Protein AF-A0A0R2PPT3-F1 (afdb_monomer)

Structure (mmCIF, N/CA/C/O backbone):
data_AF-A0A0R2PPT3-F1
#
_entry.id   AF-A0A0R2PPT3-F1
#
loop_
_atom_site.group_PDB
_atom_site.id
_atom_site.type_symbol
_atom_site.label_atom_id
_atom_site.label_alt_id
_atom_site.label_comp_id
_atom_site.label_asym_id
_atom_site.label_entity_id
_atom_site.label_seq_id
_atom_site.pdbx_PDB_ins_code
_atom_site.Cartn_x
_atom_site.Cartn_y
_atom_site.Cartn_z
_atom_site.occupancy
_atom_site.B_iso_or_equiv
_atom_site.auth_seq_id
_atom_site.auth_comp_id
_atom_site.auth_asym_id
_atom_site.auth_atom_id
_atom_site.pdbx_PDB_model_num
ATOM 1 N N . MET A 1 1 ? -1.841 9.490 -6.156 1.00 61.22 1 MET A N 1
ATOM 2 C CA . MET A 1 1 ? -3.246 9.026 -6.149 1.00 61.22 1 MET A CA 1
ATOM 3 C C . MET A 1 1 ? -3.592 8.176 -4.910 1.00 61.22 1 MET A C 1
ATOM 5 O O . MET A 1 1 ? -4.380 7.261 -5.026 1.00 61.22 1 MET A O 1
ATOM 9 N N . GLY A 1 2 ? -3.095 8.461 -3.694 1.00 65.56 2 GLY A N 1
ATOM 10 C CA . GLY A 1 2 ? -3.427 7.619 -2.520 1.00 65.56 2 GLY A CA 1
ATOM 11 C C . GLY A 1 2 ? -3.384 8.296 -1.149 1.00 65.56 2 GLY A C 1
ATOM 12 O O . GLY A 1 2 ? -3.556 7.614 -0.139 1.00 65.56 2 GLY A O 1
ATOM 13 N N . GLY A 1 3 ? -3.135 9.612 -1.115 1.00 77.69 3 GLY A N 1
ATOM 14 C CA . GLY A 1 3 ? -2.949 10.390 0.115 1.00 77.69 3 GLY A CA 1
ATOM 15 C C . GLY A 1 3 ? -1.790 9.902 0.991 1.00 77.69 3 GLY A C 1
ATOM 16 O O . GLY A 1 3 ? -1.189 8.858 0.738 1.00 77.69 3 GLY A O 1
ATOM 17 N N . SER A 1 4 ? -1.462 10.657 2.034 1.00 80.44 4 SER A N 1
ATOM 18 C CA . SER A 1 4 ? -0.699 10.122 3.162 1.00 80.44 4 SER A CA 1
ATOM 19 C C . SER A 1 4 ? -1.590 9.202 4.002 1.00 80.44 4 SER A C 1
ATOM 21 O O . SER A 1 4 ? -2.817 9.315 3.981 1.00 80.44 4 SER A O 1
ATOM 23 N N . LEU A 1 5 ? -0.979 8.290 4.763 1.00 83.25 5 LEU A N 1
ATOM 24 C CA . LEU A 1 5 ? -1.714 7.581 5.809 1.00 83.25 5 LEU A CA 1
ATOM 25 C C . LEU A 1 5 ? -2.255 8.603 6.830 1.00 83.25 5 LEU A C 1
ATOM 27 O O . LEU A 1 5 ? -1.505 9.504 7.221 1.00 83.25 5 LEU A O 1
ATOM 31 N N . PRO A 1 6 ? -3.516 8.477 7.285 1.00 80.12 6 PRO A N 1
ATOM 32 C CA . PRO A 1 6 ? -4.051 9.336 8.334 1.00 80.12 6 PRO A CA 1
ATOM 33 C C . PRO A 1 6 ? -3.238 9.210 9.625 1.00 80.12 6 PRO A C 1
ATOM 35 O O . PRO A 1 6 ? -2.734 8.128 9.951 1.00 80.12 6 PRO A O 1
ATOM 38 N N . ALA A 1 7 ? -3.139 10.305 10.380 1.00 81.94 7 ALA A N 1
ATOM 39 C CA . ALA A 1 7 ? -2.390 10.324 11.630 1.00 81.94 7 ALA A CA 1
ATOM 40 C C . ALA A 1 7 ? -2.964 9.313 12.642 1.00 81.94 7 ALA A C 1
ATOM 42 O O . ALA A 1 7 ? -4.174 9.198 12.809 1.00 81.94 7 ALA A O 1
ATOM 43 N N . ARG A 1 8 ? -2.079 8.591 13.341 1.00 80.81 8 ARG A N 1
ATOM 44 C CA . ARG A 1 8 ? -2.451 7.559 14.334 1.00 80.81 8 ARG A CA 1
ATOM 45 C C . ARG A 1 8 ? -3.082 8.122 15.603 1.00 80.81 8 ARG A C 1
ATOM 47 O O . ARG A 1 8 ? -3.707 7.388 16.353 1.00 80.81 8 ARG A O 1
ATOM 54 N N . THR A 1 9 ? -2.858 9.402 15.872 1.00 76.12 9 THR A N 1
ATOM 55 C CA . THR A 1 9 ? -3.164 10.047 17.152 1.00 76.12 9 THR A CA 1
ATOM 56 C C . THR A 1 9 ? -4.521 10.751 17.165 1.00 76.12 9 THR A C 1
ATOM 58 O O . THR A 1 9 ? -4.877 11.372 18.164 1.00 76.12 9 THR A O 1
ATOM 61 N N . THR A 1 10 ? -5.296 10.681 16.078 1.00 82.25 10 THR A N 1
ATOM 62 C CA . THR A 1 10 ? -6.624 11.299 16.014 1.00 82.25 10 THR A CA 1
ATOM 63 C C . THR A 1 10 ? -7.675 10.430 16.696 1.00 82.25 10 THR A C 1
ATOM 65 O O . THR A 1 10 ? -7.685 9.213 16.542 1.00 82.25 10 THR A O 1
ATOM 68 N N . ARG A 1 11 ? -8.625 11.065 17.399 1.00 86.75 11 ARG A N 1
ATOM 69 C CA . ARG A 1 11 ? -9.788 10.364 17.985 1.00 86.75 11 ARG A CA 1
ATOM 70 C C . ARG A 1 11 ? -10.779 9.835 16.947 1.00 86.75 11 ARG A C 1
ATOM 72 O O . ARG A 1 11 ? -11.604 8.987 17.251 1.00 86.75 11 ARG A O 1
ATOM 79 N N . VAL A 1 12 ? -10.740 10.379 15.734 1.00 90.56 12 VAL A N 1
ATOM 80 C CA . VAL A 1 12 ? -11.562 9.907 14.619 1.00 90.56 12 VAL A CA 1
ATOM 81 C C . VAL A 1 12 ? -10.712 8.958 13.790 1.00 90.56 12 VAL A C 1
ATOM 83 O O . VAL A 1 12 ? -9.648 9.349 13.304 1.00 90.56 12 VAL A O 1
ATOM 86 N N . VAL A 1 13 ? -11.186 7.723 13.631 1.00 93.19 13 VAL A N 1
ATOM 87 C CA . VAL A 1 13 ? -10.550 6.719 12.778 1.00 93.19 13 VAL A CA 1
ATOM 88 C C . VAL A 1 13 ? -11.287 6.683 11.444 1.00 93.19 13 VAL A C 1
ATOM 90 O O . VAL A 1 13 ? -12.463 6.334 11.381 1.00 93.19 13 VAL A O 1
ATOM 93 N N . GLY A 1 14 ? -10.600 7.074 10.371 1.00 93.19 14 GLY A N 1
ATOM 94 C CA . GLY A 1 14 ? -11.124 6.924 9.015 1.00 93.19 14 GLY A CA 1
ATOM 95 C C . GLY A 1 14 ? -11.213 5.451 8.608 1.00 93.19 14 GLY A C 1
ATOM 96 O O . GLY A 1 14 ? -10.466 4.611 9.108 1.00 93.19 14 GLY A O 1
ATOM 97 N N . PHE A 1 15 ? -12.080 5.144 7.643 1.00 95.00 15 PHE A N 1
ATOM 98 C CA . PHE A 1 15 ? -12.193 3.815 7.040 1.00 95.00 15 PHE A CA 1
ATOM 99 C C . PHE A 1 15 ? -12.252 3.910 5.508 1.00 95.00 15 PHE A C 1
ATOM 101 O O . PHE A 1 15 ? -12.689 4.915 4.945 1.00 95.00 15 PHE A O 1
ATOM 108 N N . GLY A 1 16 ? -11.786 2.867 4.819 1.00 94.69 16 GLY A N 1
ATOM 109 C CA . GLY A 1 16 ? -11.814 2.795 3.360 1.00 94.69 16 GLY A CA 1
ATOM 110 C C . GLY A 1 16 ? -10.942 3.855 2.681 1.00 94.69 16 GLY A C 1
ATOM 111 O O . GLY A 1 16 ? -9.787 4.066 3.055 1.00 94.69 16 GLY A O 1
ATOM 112 N N . ALA A 1 17 ? -11.483 4.547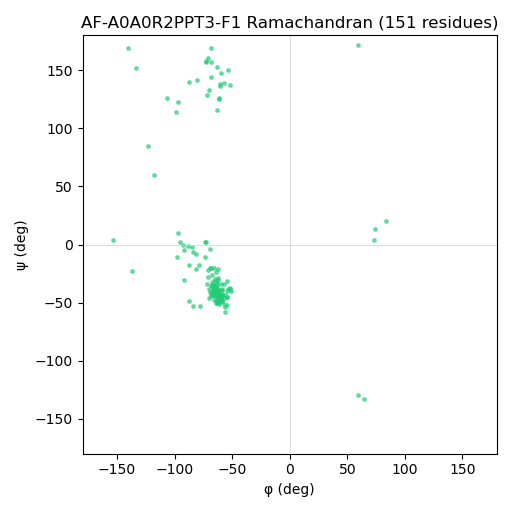 1.676 1.00 92.56 17 ALA A N 1
ATOM 113 C CA . ALA A 1 17 ? -10.757 5.613 0.979 1.00 92.56 17 ALA A CA 1
ATOM 114 C C . ALA A 1 17 ? -10.316 6.743 1.928 1.00 92.56 17 ALA A C 1
ATOM 116 O O . ALA A 1 17 ? -9.182 7.207 1.826 1.00 92.56 17 ALA A O 1
ATOM 117 N N . ALA A 1 18 ? -11.154 7.110 2.907 1.00 92.12 18 ALA A N 1
ATOM 118 C CA . ALA A 1 18 ? -10.817 8.101 3.933 1.00 92.12 18 ALA A CA 1
ATOM 119 C C . ALA A 1 18 ? -9.684 7.634 4.868 1.00 92.12 18 ALA A C 1
ATOM 121 O O . ALA A 1 18 ? -9.023 8.454 5.498 1.00 92.12 18 ALA A O 1
ATOM 122 N N . ALA A 1 19 ? -9.429 6.322 4.935 1.00 92.38 19 ALA A N 1
ATOM 123 C CA . ALA A 1 19 ? -8.289 5.751 5.646 1.00 92.38 19 ALA A CA 1
ATOM 124 C C . ALA A 1 19 ? -7.014 5.637 4.797 1.00 92.38 19 ALA A C 1
ATOM 126 O O . ALA A 1 19 ? -6.003 5.145 5.292 1.00 92.38 19 ALA A O 1
ATOM 127 N N . GLY A 1 20 ? -7.043 6.024 3.519 1.00 92.38 20 GLY A N 1
ATOM 128 C CA . GLY A 1 20 ? -5.911 5.848 2.608 1.00 92.38 20 GLY A CA 1
ATOM 129 C C . GLY A 1 20 ? -5.823 4.461 1.960 1.00 92.38 20 GLY A C 1
ATOM 130 O O . GLY A 1 20 ? -4.752 4.091 1.482 1.00 92.38 20 GLY A O 1
ATOM 131 N N . PHE A 1 21 ? -6.912 3.681 1.906 1.00 95.06 21 PHE A N 1
ATOM 132 C CA . PHE A 1 21 ? -6.931 2.385 1.193 1.00 95.06 21 PHE A CA 1
ATOM 133 C C . PHE A 1 21 ? -6.852 2.511 -0.331 1.00 95.06 21 PHE A C 1
ATOM 135 O O . PHE A 1 21 ? -6.811 1.505 -1.035 1.00 95.06 21 PHE A O 1
ATOM 142 N N . VAL A 1 22 ? -6.852 3.733 -0.857 1.00 95.12 22 VAL A N 1
ATOM 143 C CA . VAL A 1 22 ? -6.629 3.980 -2.277 1.00 95.12 22 VAL A CA 1
ATOM 144 C C . VAL A 1 22 ? -5.223 3.509 -2.644 1.00 95.12 22 VAL A C 1
ATOM 146 O O . VAL A 1 22 ? -4.226 4.033 -2.144 1.00 95.12 22 VAL A O 1
ATOM 149 N N . HIS A 1 23 ? -5.149 2.504 -3.514 1.00 95.19 23 HIS A N 1
ATOM 150 C CA . HIS A 1 23 ? -3.883 1.973 -3.990 1.00 95.19 23 HIS A CA 1
ATOM 151 C C . HIS A 1 23 ? -3.089 3.070 -4.730 1.00 95.19 23 HIS A C 1
ATOM 153 O O . HIS A 1 23 ? -3.607 3.631 -5.697 1.00 95.19 23 HIS A O 1
ATOM 159 N N . PRO A 1 24 ? -1.821 3.351 -4.363 1.00 91.88 24 PRO A N 1
ATOM 160 C CA . PRO A 1 24 ? -1.052 4.471 -4.917 1.00 91.88 24 PRO A CA 1
ATOM 161 C C . PRO A 1 24 ? -0.950 4.492 -6.444 1.00 91.88 24 PRO A C 1
ATOM 163 O O . PRO A 1 24 ? -1.046 5.563 -7.040 1.00 91.88 24 PRO A O 1
ATOM 166 N N . VAL A 1 25 ? -0.767 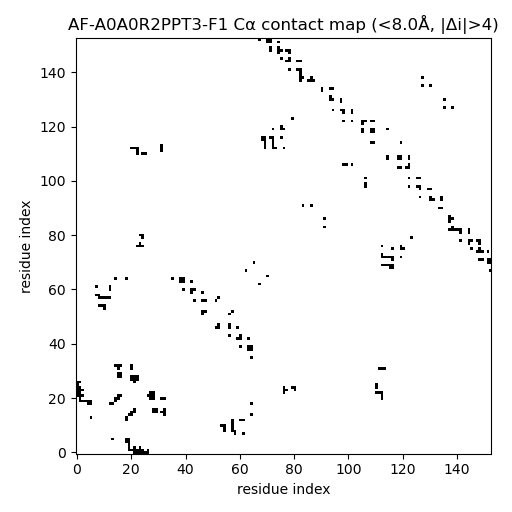3.312 -7.050 1.00 88.56 25 VAL A N 1
ATOM 167 C CA . VAL A 1 25 ? -0.629 3.133 -8.505 1.00 88.56 25 VAL A CA 1
ATOM 168 C C . VAL A 1 25 ? -1.981 3.056 -9.232 1.00 88.56 25 VAL A C 1
ATOM 170 O O . VAL A 1 25 ? -2.194 3.811 -10.170 1.00 88.56 25 VAL A O 1
ATOM 173 N N . THR A 1 26 ? -2.904 2.177 -8.818 1.00 90.19 26 THR A N 1
ATOM 174 C CA . THR A 1 26 ? -4.163 1.931 -9.554 1.00 90.19 26 THR A CA 1
ATOM 175 C C . THR A 1 26 ? -5.314 2.869 -9.189 1.00 90.19 26 THR A C 1
ATOM 177 O O . THR A 1 26 ? -6.296 2.931 -9.920 1.00 90.19 26 THR A O 1
ATOM 180 N N . GLY A 1 27 ? -5.253 3.555 -8.045 1.00 92.06 27 GLY A N 1
ATOM 181 C CA . GLY A 1 27 ? -6.356 4.380 -7.540 1.00 92.06 27 GLY A CA 1
ATOM 182 C C . GLY A 1 27 ? -7.553 3.590 -6.988 1.00 92.06 27 GLY A C 1
ATOM 183 O O . GLY A 1 27 ? -8.553 4.188 -6.600 1.00 92.06 27 GLY A O 1
ATOM 184 N N . TYR A 1 28 ? -7.484 2.257 -6.922 1.00 93.06 28 TYR A N 1
ATOM 185 C CA . TYR A 1 28 ? -8.604 1.428 -6.469 1.00 93.06 28 TYR A CA 1
ATOM 186 C C . TYR A 1 28 ? -8.611 1.242 -4.942 1.00 93.06 28 TYR A C 1
ATOM 188 O O . TYR A 1 28 ? -7.559 1.047 -4.336 1.00 93.06 28 TYR A O 1
ATOM 196 N N . SER A 1 29 ? -9.792 1.280 -4.310 1.00 94.56 29 SER A N 1
ATOM 197 C CA . SER A 1 29 ? -9.944 1.181 -2.841 1.00 94.56 29 SER A CA 1
ATOM 198 C C . SER A 1 29 ? -11.086 0.275 -2.367 1.00 94.56 29 SER A C 1
ATOM 200 O O . SER A 1 29 ? -11.052 -0.220 -1.237 1.00 94.56 29 SER A O 1
ATOM 202 N N . VAL A 1 30 ? -12.100 0.033 -3.207 1.00 95.75 30 VAL A N 1
ATOM 203 C CA . VAL A 1 30 ? -13.360 -0.615 -2.799 1.00 95.75 30 VAL A CA 1
ATOM 204 C C . VAL A 1 30 ? -13.118 -2.027 -2.273 1.00 95.75 30 VAL A C 1
ATOM 206 O O . VAL A 1 30 ? -13.513 -2.343 -1.153 1.00 95.75 30 VAL A O 1
ATOM 209 N N . ALA A 1 31 ? -12.403 -2.867 -3.025 1.00 94.81 31 ALA A N 1
ATOM 210 C CA . ALA A 1 31 ? -12.194 -4.256 -2.613 1.00 94.81 31 ALA A CA 1
ATOM 211 C C . ALA A 1 31 ? -11.353 -4.381 -1.331 1.00 94.81 31 ALA A C 1
ATOM 213 O O . ALA A 1 31 ? -11.626 -5.246 -0.502 1.00 94.81 31 ALA A O 1
ATOM 214 N N . ALA A 1 32 ? -10.366 -3.501 -1.141 1.00 94.75 32 ALA A N 1
ATOM 215 C CA . ALA A 1 32 ? -9.578 -3.457 0.088 1.00 94.75 32 ALA A CA 1
ATOM 216 C C . ALA A 1 32 ? -10.429 -3.035 1.293 1.00 94.75 32 ALA A C 1
ATOM 218 O O . ALA A 1 32 ? -10.322 -3.622 2.368 1.00 94.75 32 ALA A O 1
ATOM 219 N N . SER A 1 33 ? -11.329 -2.069 1.086 1.00 96.88 33 SER A N 1
ATOM 220 C CA . SER A 1 33 ? -12.287 -1.627 2.103 1.00 96.88 33 SER A CA 1
ATOM 221 C C . SER A 1 33 ? -13.197 -2.775 2.529 1.00 96.88 33 SER A C 1
ATOM 223 O O . SER A 1 33 ? -13.295 -3.067 3.716 1.00 96.88 33 SER A O 1
ATOM 225 N N . LEU A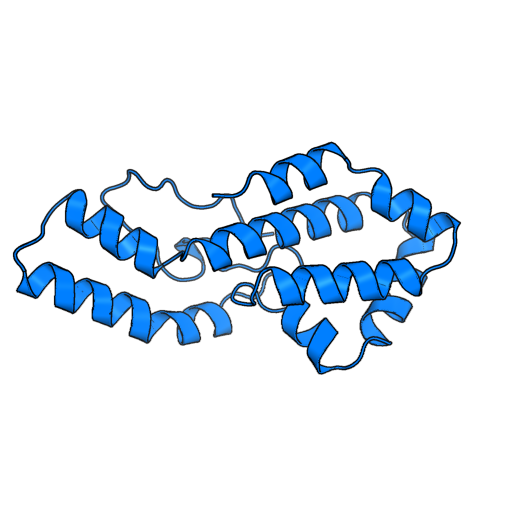 1 34 ? -13.784 -3.497 1.571 1.00 97.75 34 LEU A N 1
ATOM 226 C CA . LEU A 1 34 ? -14.654 -4.637 1.867 1.00 97.75 34 LEU A CA 1
ATOM 227 C C . LEU A 1 34 ? -13.918 -5.754 2.623 1.00 97.75 34 LEU A C 1
ATOM 229 O O . LEU A 1 34 ? -14.435 -6.253 3.618 1.00 97.75 34 LEU A O 1
ATOM 233 N N . ARG A 1 35 ? -12.687 -6.102 2.219 1.00 96.38 35 ARG A N 1
ATOM 234 C CA . ARG A 1 35 ? -11.886 -7.128 2.915 1.00 96.38 35 ARG A CA 1
ATOM 235 C C . ARG A 1 35 ? -11.491 -6.730 4.338 1.00 96.38 35 ARG A C 1
ATOM 237 O O . ARG A 1 35 ? -11.367 -7.592 5.202 1.00 96.38 35 ARG A O 1
ATOM 244 N N . ALA A 1 36 ? -11.297 -5.440 4.602 1.00 97.38 36 ALA A N 1
ATOM 245 C CA . ALA A 1 36 ? -10.950 -4.955 5.934 1.00 97.38 36 ALA A CA 1
ATOM 246 C C . ALA A 1 36 ? -12.162 -4.804 6.870 1.00 97.38 36 ALA A C 1
ATOM 248 O O . ALA A 1 36 ? -11.970 -4.785 8.085 1.00 97.38 36 ALA A O 1
ATOM 249 N N . ALA A 1 37 ? -13.384 -4.695 6.334 1.00 97.81 37 ALA A N 1
ATOM 250 C CA . ALA A 1 37 ? -14.579 -4.312 7.087 1.00 97.81 37 ALA A CA 1
ATOM 251 C C . ALA A 1 37 ? -14.826 -5.192 8.320 1.00 97.81 37 ALA A C 1
ATOM 253 O O . ALA A 1 37 ? -14.937 -4.673 9.429 1.00 97.81 37 ALA A O 1
ATOM 254 N N . THR A 1 38 ? -14.836 -6.518 8.153 1.00 98.19 38 THR A N 1
ATOM 255 C CA . THR A 1 38 ? -15.085 -7.460 9.257 1.00 98.19 38 THR A CA 1
ATOM 256 C C . THR A 1 38 ? -14.026 -7.357 10.350 1.00 98.19 38 THR A C 1
ATOM 258 O O . THR A 1 38 ? -14.350 -7.342 11.532 1.00 98.19 38 THR A O 1
ATOM 261 N N . ARG A 1 39 ? -12.752 -7.238 9.968 1.00 97.69 39 ARG A N 1
ATOM 262 C CA . ARG A 1 39 ? -11.637 -7.117 10.915 1.00 97.69 39 ARG A CA 1
ATOM 263 C C . ARG A 1 39 ? -11.736 -5.835 11.743 1.00 97.69 39 ARG A C 1
ATOM 265 O O . ARG A 1 39 ? -11.562 -5.890 12.954 1.00 97.69 39 ARG A O 1
ATOM 272 N N . VAL A 1 40 ? -12.049 -4.709 11.101 1.00 98.19 40 VAL A N 1
ATOM 273 C CA . VAL A 1 40 ? -12.238 -3.416 11.778 1.00 98.19 40 VAL A CA 1
ATOM 274 C C . VAL A 1 40 ? -13.457 -3.457 12.699 1.00 98.19 40 VAL A C 1
ATOM 276 O O . VAL A 1 40 ? -13.355 -3.063 13.857 1.00 98.19 40 VAL A O 1
ATOM 279 N N . ALA A 1 41 ? -14.594 -3.962 12.214 1.00 98.44 41 ALA A N 1
ATOM 280 C CA . ALA A 1 41 ? -15.822 -4.058 13.000 1.00 98.44 41 ALA A CA 1
ATOM 281 C C . ALA A 1 41 ? -15.639 -4.939 14.246 1.00 98.44 41 ALA A C 1
ATOM 283 O O . ALA A 1 41 ? -16.047 -4.552 15.339 1.00 98.44 41 ALA A O 1
ATOM 284 N N . ASN A 1 42 ? -14.963 -6.082 14.101 1.00 98.56 42 ASN A N 1
ATOM 285 C CA . ASN A 1 42 ? -14.669 -6.973 15.220 1.00 98.56 42 ASN A CA 1
ATOM 286 C C . ASN A 1 42 ? -13.766 -6.308 16.265 1.00 98.56 42 ASN A C 1
ATOM 288 O O . ASN A 1 42 ? -14.025 -6.463 17.455 1.00 98.56 42 ASN A O 1
ATOM 292 N N . GLU A 1 43 ? -12.748 -5.547 15.847 1.00 98.25 43 GLU A N 1
ATOM 293 C CA . GLU A 1 43 ? -11.901 -4.803 16.788 1.00 98.25 43 GLU A CA 1
ATOM 294 C C . GLU A 1 43 ? -12.719 -3.774 17.575 1.00 98.25 43 GLU A C 1
ATOM 296 O O . GLU A 1 43 ? -12.602 -3.700 18.795 1.00 98.25 43 GLU A O 1
ATOM 301 N N . ILE A 1 44 ? -13.596 -3.024 16.897 1.00 97.88 44 ILE A N 1
ATOM 302 C CA . ILE A 1 44 ? -14.479 -2.048 17.552 1.00 97.88 44 ILE A CA 1
ATOM 303 C C . ILE A 1 44 ? -15.327 -2.740 18.625 1.00 97.88 44 ILE A C 1
ATOM 305 O O . ILE A 1 44 ? -15.338 -2.299 19.772 1.00 97.88 44 ILE A O 1
ATOM 309 N N . VAL A 1 45 ? -15.997 -3.844 18.276 1.00 98.44 45 VAL A N 1
ATOM 310 C CA . VAL A 1 45 ? -16.831 -4.604 19.221 1.00 98.44 45 VAL A CA 1
ATOM 311 C C . VAL A 1 45 ? -16.002 -5.092 20.410 1.00 98.44 45 VAL A C 1
ATOM 313 O O . VAL A 1 45 ? -16.392 -4.869 21.553 1.00 98.44 45 VAL A O 1
ATOM 316 N N . GLN A 1 46 ? -14.839 -5.699 20.166 1.00 98.38 46 GLN A N 1
ATOM 317 C CA . GLN A 1 46 ? -13.988 -6.238 21.230 1.00 98.38 46 GLN A CA 1
ATOM 318 C C . GLN A 1 46 ? -13.502 -5.164 22.206 1.00 98.38 46 GLN A C 1
ATOM 320 O O . GLN A 1 46 ? -13.521 -5.385 23.418 1.00 98.38 46 GLN A O 1
ATOM 325 N N . GLN A 1 47 ? -13.067 -4.011 21.701 1.00 98.00 47 GLN A N 1
ATOM 326 C CA . GLN A 1 47 ? -12.568 -2.920 22.539 1.00 98.00 47 GLN A CA 1
ATOM 327 C C . GLN A 1 47 ? -13.698 -2.283 23.357 1.00 98.00 47 GLN A C 1
ATOM 329 O O . GLN A 1 47 ? -13.533 -2.048 24.554 1.00 98.00 47 GLN A O 1
ATOM 334 N N . LEU A 1 48 ? -14.880 -2.098 22.760 1.00 97.38 48 LEU A N 1
ATOM 335 C CA . LEU A 1 48 ? -16.056 -1.610 23.484 1.00 97.38 48 LEU A CA 1
ATOM 336 C C . LEU A 1 48 ? -16.496 -2.583 24.588 1.00 97.38 48 LEU A C 1
ATOM 338 O O . LEU A 1 48 ? -16.777 -2.149 25.702 1.00 97.38 48 LEU A O 1
ATOM 342 N N . SER A 1 49 ? -16.491 -3.897 24.332 1.00 97.94 49 SER A N 1
ATOM 343 C CA . SER A 1 49 ? -16.813 -4.909 25.352 1.00 97.94 49 SER A CA 1
ATOM 344 C C . SER A 1 49 ? -15.819 -4.944 26.519 1.00 97.94 49 SER A C 1
ATOM 346 O O . SER A 1 49 ? -16.179 -5.370 27.612 1.00 97.94 49 SER A O 1
ATOM 348 N N . ARG A 1 50 ? -14.579 -4.485 26.312 1.00 97.31 50 ARG A N 1
ATOM 349 C CA . ARG A 1 50 ? -13.559 -4.331 27.364 1.00 97.31 50 ARG A CA 1
ATOM 350 C C . ARG A 1 50 ? -13.668 -3.006 28.125 1.00 97.31 50 ARG A C 1
ATOM 352 O O . ARG A 1 50 ? -12.880 -2.771 29.035 1.00 97.31 50 ARG A O 1
ATOM 359 N N . GLY A 1 51 ? -14.612 -2.141 27.752 1.00 97.38 51 GLY A N 1
ATOM 360 C CA . GLY A 1 51 ? -14.749 -0.799 28.316 1.00 97.38 51 GLY A CA 1
ATOM 361 C C . GLY A 1 51 ? -13.678 0.186 27.837 1.00 97.38 51 GLY A C 1
ATOM 362 O O . GLY A 1 51 ? -13.531 1.257 28.423 1.00 97.38 51 GLY A O 1
ATOM 363 N N . THR A 1 52 ? -12.920 -0.146 26.787 1.00 96.75 52 THR A N 1
ATOM 364 C CA . THR A 1 52 ? -11.911 0.748 26.214 1.00 96.75 52 THR A CA 1
ATOM 365 C C . THR A 1 52 ? -12.594 1.923 25.516 1.00 96.75 52 THR A C 1
ATOM 367 O O . THR A 1 52 ? -13.525 1.744 24.730 1.00 96.75 52 THR A O 1
ATOM 370 N N . ALA A 1 53 ? -12.120 3.142 25.774 1.00 93.94 53 ALA A N 1
ATOM 371 C CA . ALA A 1 53 ? -12.735 4.365 25.269 1.00 93.94 53 ALA A CA 1
ATOM 372 C C . ALA A 1 53 ? -11.692 5.400 24.825 1.00 93.94 53 ALA A C 1
ATOM 374 O O . ALA A 1 53 ? -10.494 5.270 25.075 1.00 93.94 53 ALA A O 1
ATOM 375 N N . GLY A 1 54 ? -12.165 6.451 24.152 1.00 92.94 54 GLY A N 1
ATOM 376 C CA . GLY A 1 54 ? -11.345 7.603 23.783 1.00 92.94 54 GLY A CA 1
ATOM 377 C C . GLY A 1 54 ? -10.150 7.243 22.895 1.00 92.94 54 GLY A C 1
ATOM 378 O O . GLY A 1 54 ? -10.295 6.606 21.848 1.00 92.94 54 GLY A O 1
ATOM 379 N N . THR A 1 55 ? -8.967 7.708 23.292 1.00 93.75 55 THR A N 1
ATOM 380 C CA . THR A 1 55 ? -7.729 7.551 22.517 1.00 93.75 55 THR A CA 1
ATOM 381 C C . THR A 1 55 ? -7.305 6.090 22.392 1.00 93.75 55 THR A C 1
ATOM 383 O O . THR A 1 55 ? -6.895 5.682 21.308 1.00 93.75 55 THR A O 1
ATOM 386 N N . ASP A 1 56 ? -7.469 5.284 23.441 1.00 94.19 56 ASP A N 1
ATOM 387 C CA . ASP A 1 56 ? -7.048 3.877 23.431 1.00 94.19 56 ASP A CA 1
ATOM 388 C C . ASP A 1 56 ? -7.882 3.050 22.449 1.00 94.19 56 ASP A C 1
ATOM 390 O O . ASP A 1 56 ? -7.337 2.272 21.663 1.00 94.19 56 ASP A O 1
ATOM 394 N N . LEU A 1 57 ? -9.197 3.300 22.410 1.00 95.69 57 LEU A N 1
ATOM 395 C CA . LEU A 1 57 ? -10.094 2.704 21.417 1.00 95.69 57 LEU A CA 1
ATOM 396 C C . LEU A 1 57 ? -9.669 3.107 20.000 1.00 95.69 57 LEU A C 1
ATOM 398 O O . LEU A 1 57 ? -9.571 2.265 19.111 1.00 95.69 57 LEU A O 1
ATOM 402 N N . SER A 1 58 ? -9.371 4.392 19.795 1.00 95.00 58 SER A N 1
ATOM 403 C CA . SER A 1 58 ? -8.966 4.919 18.485 1.00 95.00 58 SER A CA 1
ATOM 404 C C . SER A 1 58 ? -7.656 4.292 17.998 1.00 95.00 58 SER A C 1
ATOM 406 O O . SER A 1 58 ? -7.553 3.909 16.834 1.00 95.00 58 SER A O 1
ATOM 408 N N . LEU A 1 59 ? -6.670 4.127 18.886 1.00 94.62 59 LEU A N 1
ATOM 409 C CA . LEU A 1 59 ? -5.385 3.493 18.579 1.00 94.62 59 LEU A CA 1
ATOM 410 C C . LEU A 1 59 ? -5.543 2.010 18.224 1.00 94.62 59 LEU A C 1
ATOM 412 O O . LEU A 1 59 ? -4.944 1.548 17.248 1.00 94.62 59 LEU A O 1
ATOM 416 N N . ALA A 1 60 ? -6.362 1.274 18.979 1.00 95.56 60 ALA A N 1
ATOM 417 C CA . ALA A 1 60 ? -6.645 -0.132 18.709 1.00 95.56 60 ALA A CA 1
ATOM 418 C C . ALA A 1 60 ? -7.335 -0.311 17.347 1.00 95.56 60 ALA A C 1
ATOM 420 O O . ALA A 1 60 ? -6.860 -1.065 16.493 1.00 95.56 60 ALA A O 1
ATOM 421 N N . VAL A 1 61 ? -8.389 0.472 17.091 1.00 96.69 61 VAL A N 1
ATOM 422 C CA . VAL A 1 61 ? -9.119 0.442 15.817 1.00 96.69 61 VAL A CA 1
ATOM 423 C C . VAL A 1 61 ? -8.225 0.893 14.663 1.00 96.69 61 VAL A C 1
ATOM 425 O O . VAL A 1 61 ? -8.282 0.286 13.599 1.00 96.69 61 VAL A O 1
ATOM 428 N N . TRP A 1 62 ? -7.329 1.870 14.850 1.00 95.38 62 TRP A N 1
ATOM 429 C CA . TRP A 1 62 ? -6.339 2.233 13.828 1.00 95.38 62 TRP A CA 1
ATOM 430 C C . TRP A 1 62 ? -5.444 1.042 13.471 1.00 95.38 62 TRP A C 1
ATOM 432 O O . TRP A 1 62 ? -5.240 0.764 12.289 1.00 95.38 62 TRP A O 1
ATOM 442 N N . GLY A 1 63 ? -4.961 0.289 14.465 1.00 94.88 63 GLY A N 1
ATOM 443 C CA . GLY A 1 63 ? -4.207 -0.950 14.239 1.00 94.88 63 GLY A CA 1
ATOM 444 C C . GLY A 1 63 ? -5.012 -1.999 13.464 1.00 94.88 63 GLY A C 1
ATOM 445 O O . GLY A 1 63 ? -4.468 -2.708 12.612 1.00 94.88 63 GLY A O 1
ATOM 446 N N . ALA A 1 64 ? -6.327 -2.039 13.685 1.00 96.69 64 ALA A N 1
ATOM 447 C CA . ALA A 1 64 ? -7.256 -2.838 12.901 1.00 96.69 64 ALA A CA 1
ATOM 448 C C . ALA A 1 64 ? -7.683 -2.199 11.570 1.00 96.69 64 ALA A C 1
ATOM 450 O O . ALA A 1 64 ? -8.263 -2.884 10.745 1.00 96.69 64 ALA A O 1
ATOM 451 N N . VAL A 1 65 ? -7.358 -0.953 11.253 1.00 96.12 65 VAL A N 1
ATOM 452 C CA . VAL A 1 65 ? -7.491 -0.424 9.886 1.00 96.12 65 VAL A CA 1
ATOM 453 C C . VAL A 1 65 ? -6.214 -0.737 9.114 1.00 96.12 65 VAL A C 1
ATOM 455 O O . VAL A 1 65 ? -6.277 -1.363 8.056 1.00 96.12 65 VAL A O 1
ATOM 458 N N . TRP A 1 66 ? -5.059 -0.441 9.708 1.00 95.00 66 TRP A N 1
ATOM 459 C CA . TRP A 1 66 ? -3.730 -0.598 9.126 1.00 95.00 66 TRP A CA 1
ATOM 460 C C . TRP A 1 66 ? -2.825 -1.493 9.985 1.00 95.00 66 TRP A C 1
ATOM 462 O O . TRP A 1 66 ? -2.006 -0.997 10.765 1.00 95.00 66 TRP A O 1
ATOM 472 N N . PRO A 1 67 ? -2.896 -2.825 9.812 1.00 95.25 67 PRO A N 1
ATOM 473 C CA . PRO A 1 67 ? -1.906 -3.726 10.374 1.00 95.25 67 PRO A CA 1
ATOM 474 C C . PRO A 1 67 ? -0.494 -3.319 9.975 1.00 95.25 67 PRO A C 1
ATOM 476 O O . PRO A 1 67 ? -0.256 -2.844 8.863 1.00 95.25 67 PRO A O 1
ATOM 479 N N . LYS A 1 68 ? 0.476 -3.609 10.844 1.00 94.38 68 LYS A N 1
ATOM 480 C CA . LYS A 1 68 ? 1.894 -3.309 10.587 1.00 94.38 68 LYS A CA 1
ATOM 481 C C . LYS A 1 68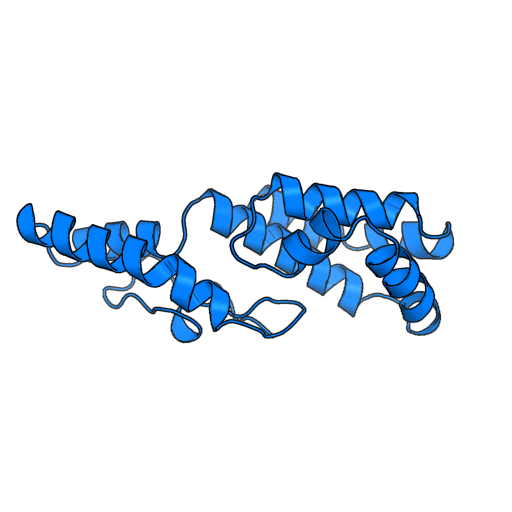 ? 2.381 -3.853 9.237 1.00 94.38 68 LYS A C 1
ATOM 483 O O . LYS A 1 68 ? 3.165 -3.188 8.566 1.00 94.38 68 LYS A O 1
ATOM 488 N N . HIS A 1 69 ? 1.930 -5.040 8.820 1.00 95.12 69 HIS A N 1
ATOM 489 C CA . HIS A 1 69 ? 2.295 -5.597 7.514 1.00 95.12 69 HIS A CA 1
ATOM 490 C C . HIS A 1 69 ? 1.708 -4.768 6.360 1.00 95.12 69 HIS A C 1
ATOM 492 O O . HIS A 1 69 ? 2.444 -4.433 5.438 1.00 95.12 69 HIS A O 1
ATOM 498 N N . SER A 1 70 ? 0.446 -4.335 6.439 1.00 94.81 70 SER A N 1
ATOM 499 C CA . SER A 1 70 ? -0.187 -3.510 5.403 1.00 94.81 70 SER A CA 1
ATOM 500 C C . SER A 1 70 ? 0.446 -2.118 5.311 1.00 94.81 70 SER A C 1
ATOM 502 O O . SER A 1 70 ? 0.622 -1.601 4.213 1.00 94.81 70 SER A O 1
ATOM 504 N N . VAL A 1 71 ? 0.879 -1.527 6.435 1.00 94.88 71 VAL A N 1
ATOM 505 C CA . VAL A 1 71 ? 1.658 -0.268 6.432 1.00 94.88 71 VAL A CA 1
ATOM 506 C C . VAL A 1 71 ? 2.984 -0.445 5.689 1.00 94.88 71 VAL A C 1
ATOM 508 O O . VAL A 1 71 ? 3.378 0.401 4.888 1.00 94.88 71 VAL A O 1
ATOM 511 N N . ARG A 1 72 ? 3.668 -1.572 5.912 1.00 95.81 72 ARG A N 1
ATOM 512 C CA . ARG A 1 72 ? 4.907 -1.901 5.195 1.00 95.81 72 ARG A CA 1
ATOM 513 C C . ARG A 1 72 ? 4.653 -2.121 3.707 1.00 95.81 72 ARG A C 1
ATOM 515 O O . ARG A 1 72 ? 5.413 -1.608 2.894 1.00 95.81 72 ARG A O 1
ATOM 522 N N . ALA A 1 73 ? 3.598 -2.851 3.346 1.00 96.12 73 ALA A N 1
ATOM 523 C CA . ALA A 1 73 ? 3.200 -3.068 1.955 1.00 96.12 73 ALA A CA 1
ATOM 524 C C . ALA A 1 73 ? 2.879 -1.739 1.256 1.00 96.12 73 ALA A C 1
ATOM 526 O O . ALA A 1 73 ? 3.380 -1.482 0.164 1.00 96.12 73 ALA A O 1
ATOM 527 N N . ARG A 1 74 ? 2.146 -0.845 1.932 1.00 94.81 74 ARG A N 1
ATOM 528 C CA . ARG A 1 74 ? 1.882 0.521 1.468 1.00 94.81 74 ARG A CA 1
ATOM 529 C C . ARG A 1 74 ? 3.170 1.296 1.183 1.00 94.81 74 ARG A C 1
ATOM 531 O O . ARG A 1 74 ? 3.260 1.924 0.135 1.00 94.81 74 ARG A O 1
ATOM 538 N N . GLY A 1 75 ? 4.177 1.194 2.052 1.00 95.06 75 GLY A N 1
ATOM 539 C CA . GLY A 1 75 ? 5.489 1.809 1.823 1.00 95.06 75 GLY A CA 1
ATOM 540 C C . GLY A 1 75 ? 6.168 1.326 0.534 1.00 95.06 75 GLY A C 1
ATOM 541 O O . GLY A 1 75 ? 6.736 2.132 -0.203 1.00 95.06 75 GLY A O 1
ATOM 542 N N . TRP A 1 76 ? 6.059 0.033 0.210 1.00 96.50 76 TRP A N 1
ATOM 543 C CA . TRP A 1 76 ? 6.528 -0.495 -1.077 1.00 96.50 76 TRP A CA 1
ATOM 544 C C . TRP A 1 76 ? 5.702 0.038 -2.248 1.00 96.50 76 TRP A C 1
ATOM 546 O O . TRP A 1 76 ? 6.275 0.433 -3.258 1.00 96.50 76 TRP A O 1
ATOM 556 N N . HIS A 1 77 ? 4.380 0.137 -2.121 1.00 96.12 77 HIS A N 1
ATOM 557 C CA . HIS A 1 77 ? 3.536 0.734 -3.163 1.00 96.12 77 HIS A CA 1
ATOM 558 C C . HIS A 1 77 ? 3.865 2.203 -3.429 1.00 96.12 77 HIS A C 1
ATOM 560 O O . HIS A 1 77 ? 3.931 2.612 -4.587 1.00 96.12 77 HIS A O 1
ATOM 566 N N . ASP A 1 78 ? 4.139 2.983 -2.384 1.00 94.69 78 ASP A N 1
ATOM 567 C CA . ASP A 1 78 ? 4.566 4.378 -2.519 1.00 94.69 78 ASP A CA 1
ATOM 568 C C . ASP A 1 78 ? 5.945 4.478 -3.205 1.00 94.69 78 ASP A C 1
ATOM 570 O O . ASP A 1 78 ? 6.159 5.362 -4.038 1.00 94.69 78 ASP A O 1
ATOM 574 N N . MET A 1 79 ? 6.868 3.545 -2.930 1.00 95.00 79 MET A N 1
ATOM 575 C CA . MET A 1 79 ? 8.130 3.434 -3.675 1.00 95.00 79 MET A CA 1
ATOM 576 C C . MET A 1 79 ? 7.892 3.094 -5.148 1.00 95.00 79 MET A C 1
ATOM 578 O O . MET A 1 79 ? 8.465 3.744 -6.019 1.00 95.00 79 MET A O 1
ATOM 582 N N . GLY A 1 80 ? 7.044 2.103 -5.433 1.00 94.44 80 GLY A N 1
ATOM 583 C CA . GLY A 1 80 ? 6.702 1.709 -6.799 1.00 94.44 80 GLY A CA 1
ATOM 584 C C . GLY A 1 80 ? 6.095 2.862 -7.594 1.00 94.44 80 GLY A C 1
ATOM 585 O O . GLY A 1 80 ? 6.506 3.107 -8.724 1.00 94.44 80 GLY A O 1
ATOM 586 N N . LEU A 1 81 ? 5.197 3.634 -6.974 1.00 94.38 81 LEU A N 1
ATOM 587 C CA . LEU A 1 81 ? 4.641 4.847 -7.566 1.00 94.38 81 LEU A CA 1
ATOM 588 C C . LEU A 1 81 ? 5.728 5.888 -7.862 1.00 94.38 81 LEU A C 1
ATOM 590 O O . LEU A 1 81 ? 5.724 6.462 -8.948 1.00 94.38 81 LEU A O 1
ATOM 594 N N . ALA A 1 82 ? 6.648 6.138 -6.926 1.00 94.12 82 ALA A N 1
ATOM 595 C CA . ALA A 1 82 ? 7.731 7.099 -7.129 1.00 94.12 82 ALA A CA 1
ATOM 596 C C . ALA A 1 82 ? 8.642 6.689 -8.297 1.00 94.12 82 ALA A C 1
ATOM 598 O O . ALA A 1 82 ? 8.991 7.525 -9.128 1.00 94.12 82 ALA A O 1
ATOM 599 N N . VAL A 1 83 ? 8.981 5.399 -8.387 1.00 94.19 83 VAL A N 1
ATOM 600 C CA . VAL A 1 83 ? 9.787 4.843 -9.481 1.00 94.19 83 VAL A CA 1
ATOM 601 C C . VAL A 1 83 ? 9.061 4.969 -10.819 1.00 94.19 83 VAL A C 1
ATOM 603 O O . VAL A 1 83 ? 9.627 5.505 -11.766 1.00 94.19 83 VAL A O 1
ATOM 606 N N . LEU A 1 84 ? 7.800 4.535 -10.890 1.00 93.50 84 LEU A N 1
ATOM 607 C CA . LEU A 1 84 ? 7.008 4.597 -12.117 1.00 93.50 84 LEU A CA 1
ATOM 608 C C . LEU A 1 84 ? 6.777 6.043 -12.580 1.00 93.50 84 LEU A C 1
ATOM 610 O O . LEU A 1 84 ? 6.851 6.321 -13.771 1.00 93.50 84 LEU A O 1
ATOM 614 N N . SER A 1 85 ? 6.564 6.976 -11.647 1.00 93.88 85 SER A N 1
ATOM 615 C CA . SER A 1 85 ? 6.379 8.404 -11.960 1.00 93.88 85 SER A CA 1
ATOM 616 C C . SER A 1 85 ? 7.648 9.069 -12.499 1.00 93.88 85 SER A C 1
ATOM 618 O O . SER A 1 85 ? 7.558 10.062 -13.213 1.00 93.88 85 SER A O 1
ATOM 620 N N . ALA A 1 86 ? 8.827 8.548 -12.149 1.00 95.06 86 ALA A N 1
ATOM 621 C CA . ALA A 1 86 ? 10.114 9.048 -12.628 1.00 95.06 86 ALA A CA 1
ATOM 622 C C . ALA A 1 86 ? 10.597 8.340 -13.907 1.00 95.06 86 ALA A C 1
ATOM 624 O O . ALA A 1 86 ? 11.646 8.698 -14.448 1.00 95.06 86 ALA A O 1
ATOM 625 N N . LEU A 1 87 ? 9.873 7.320 -14.377 1.00 95.69 87 LEU A N 1
ATOM 626 C CA . LEU A 1 87 ? 10.295 6.505 -15.505 1.00 95.69 87 LEU A CA 1
ATOM 627 C C . LEU A 1 87 ? 10.168 7.303 -16.820 1.00 95.69 87 LEU A C 1
ATOM 629 O O . LEU A 1 87 ? 9.102 7.851 -17.103 1.00 95.69 87 LEU A O 1
ATOM 633 N N . PRO A 1 88 ? 11.220 7.369 -17.660 1.00 96.25 88 PRO A N 1
ATOM 634 C CA . PRO A 1 88 ? 11.132 8.022 -18.961 1.00 96.25 88 PRO A CA 1
ATOM 635 C C . PRO A 1 88 ? 10.023 7.407 -19.829 1.00 96.25 88 PRO A C 1
ATOM 637 O O . PRO A 1 88 ? 9.961 6.179 -19.910 1.00 96.25 88 PRO A O 1
ATOM 640 N N . PRO A 1 89 ? 9.222 8.204 -20.568 1.00 96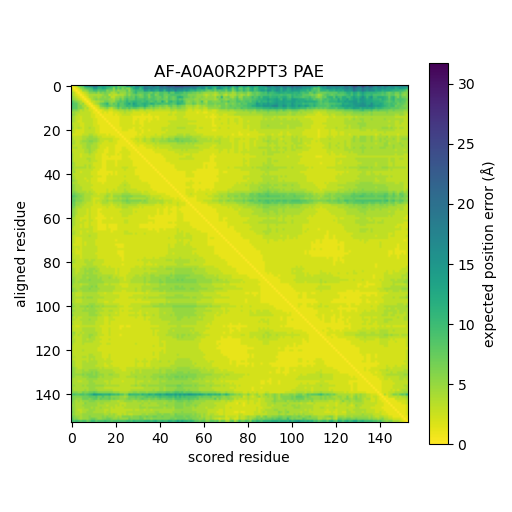.88 89 PRO A N 1
ATOM 641 C CA . PRO A 1 89 ? 8.084 7.694 -21.340 1.00 96.88 89 PRO A CA 1
ATOM 642 C C . PRO A 1 89 ? 8.418 6.532 -22.284 1.00 96.88 89 PRO A C 1
ATOM 644 O O . PRO A 1 89 ? 7.668 5.566 -22.374 1.00 96.88 89 PRO A O 1
ATOM 647 N N . ARG A 1 90 ? 9.595 6.577 -22.920 1.00 97.44 90 ARG A N 1
ATOM 648 C CA . ARG A 1 90 ? 10.092 5.515 -23.813 1.00 97.44 90 ARG A CA 1
ATOM 649 C C . ARG A 1 90 ? 10.309 4.154 -23.133 1.00 97.44 90 ARG A C 1
ATOM 651 O O . ARG A 1 90 ? 10.368 3.153 -23.828 1.00 97.44 90 ARG A O 1
ATOM 658 N N . LEU A 1 91 ? 10.465 4.121 -21.806 1.00 97.56 91 LEU A N 1
ATOM 659 C CA . LEU A 1 91 ? 10.687 2.897 -21.024 1.00 97.56 91 LEU A CA 1
ATOM 660 C C . LEU A 1 91 ? 9.392 2.361 -20.388 1.00 97.56 91 LEU A C 1
ATOM 662 O O . LEU A 1 91 ? 9.379 1.242 -19.884 1.00 97.56 91 LEU A O 1
ATOM 666 N N . ILE A 1 92 ? 8.299 3.136 -20.409 1.00 96.38 92 ILE A N 1
ATOM 667 C CA . ILE A 1 92 ? 7.029 2.759 -19.770 1.00 96.38 92 ILE A CA 1
ATOM 668 C C . ILE A 1 92 ? 6.423 1.511 -20.420 1.00 96.38 92 ILE A C 1
ATOM 670 O O . ILE A 1 92 ? 5.962 0.630 -19.698 1.00 96.38 92 ILE A O 1
ATOM 674 N N . GLY A 1 93 ? 6.453 1.415 -21.755 1.00 97.19 93 GLY A N 1
ATOM 675 C CA . GLY A 1 93 ? 5.934 0.248 -22.481 1.00 97.19 93 GLY A CA 1
ATOM 676 C C . GLY A 1 93 ? 6.604 -1.048 -22.022 1.00 97.19 93 GLY A C 1
ATOM 677 O O . GLY A 1 93 ? 5.947 -1.905 -21.442 1.00 97.19 93 GLY A O 1
ATOM 678 N N . GLY A 1 94 ? 7.936 -1.116 -22.136 1.00 97.25 94 GLY A N 1
ATOM 679 C CA . GLY A 1 94 ? 8.704 -2.297 -21.727 1.00 97.25 94 GLY A CA 1
ATOM 680 C C . GLY A 1 94 ? 8.602 -2.631 -20.233 1.00 97.25 94 GLY A C 1
ATOM 681 O O . GLY A 1 94 ? 8.673 -3.799 -19.854 1.00 97.25 94 GLY A O 1
ATOM 682 N N . PHE A 1 95 ? 8.389 -1.635 -19.365 1.00 97.81 95 PHE A N 1
ATOM 683 C CA . PHE A 1 95 ? 8.083 -1.887 -17.955 1.00 97.81 95 PHE A CA 1
ATOM 684 C C . PHE A 1 95 ? 6.756 -2.636 -17.777 1.00 97.81 95 PHE A C 1
ATOM 686 O O . PHE A 1 95 ? 6.705 -3.614 -17.029 1.00 97.81 95 PHE A O 1
ATOM 693 N N . PHE A 1 96 ? 5.684 -2.177 -18.432 1.00 97.12 96 PHE A N 1
ATOM 694 C CA . PHE A 1 96 ? 4.368 -2.801 -18.297 1.00 97.12 96 PHE A CA 1
ATOM 695 C C . PHE A 1 96 ? 4.294 -4.158 -18.993 1.00 97.12 96 PHE A C 1
ATOM 697 O O . PHE A 1 96 ? 3.672 -5.058 -18.432 1.00 97.12 96 PHE A O 1
ATOM 704 N N . ASP A 1 97 ? 4.988 -4.341 -20.119 1.00 98.00 97 ASP A N 1
ATOM 705 C CA . ASP A 1 97 ? 5.141 -5.654 -20.756 1.00 98.00 97 ASP A CA 1
ATOM 706 C C . ASP A 1 97 ? 5.738 -6.655 -19.753 1.00 98.00 97 ASP A C 1
ATOM 708 O O . ASP A 1 97 ? 5.107 -7.653 -19.402 1.00 98.00 97 ASP A O 1
ATOM 712 N N . ALA A 1 98 ? 6.881 -6.315 -19.146 1.00 98.06 98 ALA A N 1
ATOM 713 C CA . ALA A 1 98 ? 7.523 -7.154 -18.134 1.00 98.06 98 ALA A CA 1
ATOM 714 C C . ALA A 1 98 ? 6.668 -7.372 -16.868 1.00 98.06 98 ALA A C 1
ATOM 716 O O . ALA A 1 98 ? 6.796 -8.407 -16.208 1.00 98.06 98 ALA A O 1
ATOM 717 N N . PHE A 1 99 ? 5.826 -6.401 -16.493 1.00 97.94 99 PHE A N 1
ATOM 718 C CA . PHE A 1 99 ? 4.900 -6.516 -15.362 1.00 97.94 99 PHE A CA 1
ATOM 719 C C . PHE A 1 99 ? 3.765 -7.503 -15.644 1.00 97.94 99 PHE A C 1
ATOM 721 O O . PHE A 1 99 ? 3.481 -8.356 -14.801 1.00 97.94 99 PHE A O 1
ATOM 728 N N . PHE A 1 100 ? 3.138 -7.421 -16.818 1.00 96.44 100 PHE A N 1
ATOM 729 C CA . PHE A 1 100 ? 2.033 -8.306 -17.189 1.00 96.44 100 PHE A CA 1
ATOM 730 C C . PHE A 1 100 ? 2.496 -9.699 -17.645 1.00 96.44 100 PHE A C 1
ATOM 732 O O . PHE A 1 100 ? 1.713 -10.643 -17.564 1.00 96.44 100 PHE A O 1
ATOM 739 N N . GLU A 1 101 ? 3.771 -9.866 -18.007 1.00 97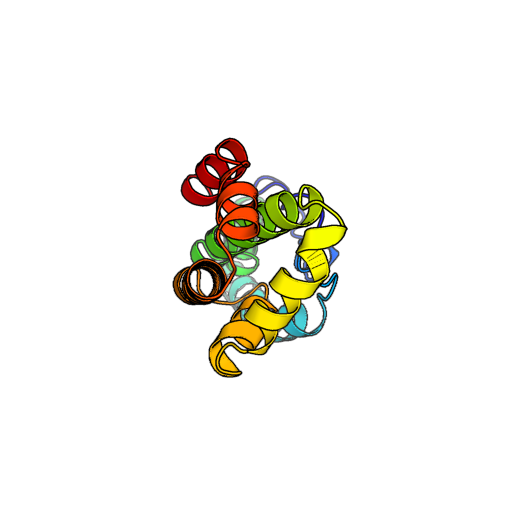.56 101 GLU A N 1
ATOM 740 C CA . GLU A 1 101 ? 4.420 -11.172 -18.215 1.00 97.56 101 GLU A CA 1
ATOM 741 C C . GLU A 1 101 ? 4.723 -11.942 -16.916 1.00 97.56 101 GLU A C 1
ATOM 743 O O . GLU A 1 101 ? 5.112 -13.117 -16.949 1.00 97.56 101 GLU A O 1
ATOM 748 N N . LEU A 1 102 ? 4.584 -11.314 -15.743 1.00 98.19 102 LEU A N 1
ATOM 749 C CA . LEU A 1 102 ? 4.673 -12.045 -14.480 1.00 98.19 102 LEU A CA 1
ATOM 750 C C . LEU A 1 102 ? 3.540 -13.077 -14.372 1.00 98.19 102 LEU A C 1
ATOM 752 O O . LEU A 1 102 ? 2.447 -12.860 -14.897 1.00 98.19 102 LEU A O 1
ATOM 756 N N . PRO A 1 103 ? 3.733 -14.176 -13.616 1.00 98.00 103 PRO A N 1
ATOM 757 C CA . PRO A 1 103 ? 2.623 -15.050 -13.263 1.00 98.00 103 PRO A CA 1
ATOM 758 C C . PRO A 1 103 ? 1.474 -14.240 -12.659 1.00 98.00 103 PRO A C 1
ATOM 760 O O . PRO A 1 103 ? 1.710 -13.383 -11.804 1.00 98.00 103 PRO A O 1
ATOM 763 N N . GLN A 1 104 ? 0.235 -14.550 -13.048 1.00 97.38 104 GLN A N 1
ATOM 764 C CA . GLN A 1 104 ? -0.945 -13.786 -12.634 1.00 97.38 104 GLN A CA 1
ATOM 765 C C . GLN A 1 104 ? -1.040 -13.571 -11.124 1.00 97.38 104 GLN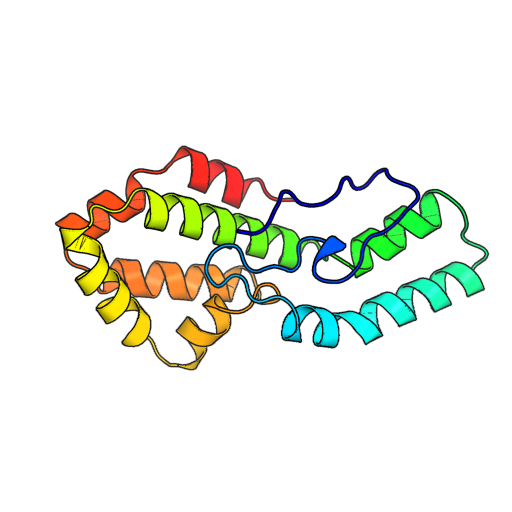 A C 1
ATOM 767 O O . GLN A 1 104 ? -1.362 -12.473 -10.672 1.00 97.38 104 GLN A O 1
ATOM 772 N N . ALA A 1 105 ? -0.705 -14.591 -10.332 1.00 96.56 105 ALA A N 1
ATOM 773 C CA . ALA A 1 105 ? -0.672 -14.494 -8.876 1.00 96.56 105 ALA A CA 1
ATOM 774 C C . ALA A 1 105 ? 0.260 -13.377 -8.359 1.00 96.56 105 ALA A C 1
ATOM 776 O O . ALA A 1 105 ? -0.057 -12.736 -7.364 1.00 96.56 105 ALA A O 1
ATOM 777 N N . GLN A 1 106 ? 1.381 -13.101 -9.035 1.00 97.31 106 GLN A N 1
ATOM 778 C CA . GLN A 1 106 ? 2.339 -12.073 -8.617 1.00 97.31 106 GLN A CA 1
ATOM 779 C C . GLN A 1 106 ? 1.860 -10.663 -8.963 1.00 97.31 106 GLN A C 1
ATOM 781 O O . GLN A 1 106 ? 1.810 -9.806 -8.079 1.00 97.31 106 GLN A O 1
ATOM 786 N N . TRP A 1 107 ? 1.492 -10.402 -10.224 1.00 96.81 107 TRP A N 1
ATOM 787 C CA . TRP A 1 107 ? 1.078 -9.047 -10.600 1.00 96.81 107 TRP A CA 1
ATOM 788 C C . TRP A 1 107 ? -0.259 -8.673 -9.952 1.00 96.81 107 TRP A C 1
ATOM 790 O O . TRP A 1 107 ? -0.418 -7.544 -9.497 1.00 96.81 107 TRP A O 1
ATOM 800 N N . SER A 1 108 ? -1.201 -9.613 -9.804 1.00 95.88 108 SER A N 1
ATOM 801 C CA . SER A 1 108 ? -2.480 -9.336 -9.129 1.00 95.88 108 SER A CA 1
ATOM 802 C C . SER A 1 108 ? -2.313 -9.069 -7.632 1.00 95.88 108 SER A C 1
ATOM 804 O O . SER A 1 108 ? -3.005 -8.204 -7.091 1.00 95.88 108 SER A O 1
ATOM 806 N N . ALA A 1 109 ? -1.366 -9.741 -6.967 1.00 96.25 109 ALA A N 1
ATOM 807 C CA . ALA A 1 109 ? -1.005 -9.426 -5.589 1.00 96.25 109 ALA A CA 1
ATOM 808 C C . ALA A 1 109 ? -0.379 -8.029 -5.483 1.00 96.25 109 ALA A C 1
ATOM 810 O O . ALA A 1 109 ? -0.679 -7.299 -4.542 1.00 96.25 109 ALA A O 1
ATOM 811 N N . TYR A 1 110 ? 0.419 -7.595 -6.461 1.00 97.12 110 TYR A N 1
ATOM 812 C CA . TYR A 1 110 ? 0.919 -6.220 -6.479 1.00 97.12 110 TYR A CA 1
ATOM 813 C C . TYR A 1 110 ? -0.214 -5.187 -6.561 1.00 97.12 110 TYR A C 1
ATOM 815 O O . TYR A 1 110 ? -0.161 -4.184 -5.871 1.00 97.12 110 TYR A O 1
ATOM 823 N N . LEU A 1 111 ? -1.278 -5.427 -7.330 1.00 95.50 111 LEU A N 1
ATOM 824 C CA . LEU A 1 111 ? -2.380 -4.457 -7.481 1.00 95.50 111 LEU A CA 1
ATOM 825 C C . LEU A 1 111 ? -3.302 -4.345 -6.251 1.00 95.50 111 LEU A C 1
ATOM 827 O O . LEU A 1 111 ? -4.292 -3.606 -6.264 1.00 95.50 111 LEU A O 1
ATOM 831 N N . ARG A 1 112 ? -3.000 -5.079 -5.180 1.00 95.31 112 ARG A N 1
ATOM 832 C CA . ARG A 1 112 ? -3.744 -5.094 -3.924 1.00 95.31 112 ARG A CA 1
ATOM 833 C C . ARG A 1 112 ? -2.965 -4.350 -2.838 1.00 95.31 112 ARG A C 1
ATOM 835 O O . ARG A 1 112 ? -1.817 -4.658 -2.524 1.00 95.31 112 ARG A O 1
ATOM 842 N N . ILE A 1 113 ? -3.626 -3.374 -2.218 1.00 94.12 113 ILE A N 1
ATOM 843 C CA . ILE A 1 113 ? -3.055 -2.567 -1.125 1.00 94.12 113 ILE A CA 1
ATOM 844 C C . ILE A 1 113 ? -2.906 -3.365 0.181 1.00 94.12 113 ILE A C 1
ATOM 846 O O . ILE A 1 113 ? -2.111 -3.008 1.045 1.00 94.12 113 ILE A O 1
ATOM 850 N N . ASP A 1 114 ? -3.682 -4.440 0.311 1.00 93.94 114 ASP A N 1
ATOM 851 C CA . ASP A 1 114 ? -3.766 -5.333 1.465 1.00 93.94 114 ASP A CA 1
ATOM 852 C C . ASP A 1 114 ? -2.906 -6.599 1.319 1.00 93.94 114 ASP A C 1
ATOM 854 O O . ASP A 1 114 ? -3.054 -7.521 2.114 1.00 93.94 114 ASP A O 1
ATOM 858 N N . SER A 1 115 ? -2.046 -6.671 0.300 1.00 96.31 115 SER A N 1
ATOM 859 C CA . SER A 1 115 ? -1.117 -7.791 0.115 1.00 96.31 115 SER A CA 1
ATOM 860 C C . SER A 1 115 ? 0.004 -7.794 1.142 1.00 96.31 115 SER A C 1
ATOM 862 O O . SER A 1 115 ? 0.355 -6.763 1.728 1.00 96.31 115 SER A O 1
ATOM 864 N N . GLU A 1 116 ? 0.632 -8.953 1.307 1.00 96.81 116 GLU A N 1
ATOM 865 C CA . GLU A 1 116 ? 1.800 -9.069 2.162 1.00 96.81 116 GLU A CA 1
ATOM 866 C C . GLU A 1 116 ? 2.997 -8.320 1.555 1.00 96.81 116 GLU A C 1
ATOM 868 O O . GLU A 1 116 ? 3.224 -8.361 0.339 1.00 96.81 116 GLU A O 1
ATOM 873 N N . PRO A 1 117 ? 3.857 -7.685 2.376 1.00 97.19 117 PRO A N 1
ATOM 874 C CA . PRO A 1 117 ? 5.052 -7.003 1.879 1.00 97.19 117 PRO A CA 1
ATOM 875 C C . PRO A 1 117 ? 5.956 -7.902 1.029 1.00 97.19 117 PRO A C 1
ATOM 877 O O . PRO A 1 117 ? 6.649 -7.419 0.136 1.00 97.19 117 PRO A O 1
ATOM 880 N N . ALA A 1 118 ? 5.983 -9.206 1.318 1.00 97.62 118 ALA A N 1
ATOM 881 C CA . ALA A 1 118 ? 6.761 -10.169 0.549 1.00 97.62 118 ALA A CA 1
ATOM 882 C C . ALA A 1 118 ? 6.231 -10.331 -0.883 1.00 97.62 118 ALA A C 1
ATOM 884 O O . ALA A 1 118 ? 7.039 -10.388 -1.806 1.00 97.62 118 ALA A O 1
ATOM 885 N N . GLU A 1 119 ? 4.911 -10.340 -1.077 1.00 98.12 119 GLU A N 1
ATOM 886 C CA . GLU A 1 119 ? 4.276 -10.466 -2.393 1.00 98.12 119 GLU A CA 1
ATOM 887 C C . GLU A 1 119 ? 4.532 -9.220 -3.245 1.00 98.12 119 GLU A C 1
ATOM 889 O O . GLU A 1 119 ? 4.948 -9.328 -4.399 1.00 98.12 119 GLU A O 1
ATOM 894 N N . VAL A 1 120 ? 4.392 -8.031 -2.645 1.00 98.12 120 VAL A N 1
ATOM 895 C CA . VAL A 1 120 ? 4.679 -6.756 -3.322 1.00 98.12 120 VAL A CA 1
ATOM 896 C C . VAL A 1 120 ? 6.134 -6.713 -3.796 1.00 98.12 120 VAL A C 1
ATOM 898 O O . VAL A 1 120 ? 6.408 -6.416 -4.960 1.00 98.12 120 VAL A O 1
ATOM 901 N N . ARG A 1 121 ? 7.084 -7.078 -2.922 1.00 97.38 121 ARG A N 1
ATOM 902 C CA . ARG A 1 121 ? 8.507 -7.145 -3.288 1.00 97.38 121 ARG A CA 1
ATOM 903 C C . ARG A 1 121 ? 8.805 -8.225 -4.321 1.00 97.38 121 ARG A C 1
ATOM 905 O O . ARG A 1 121 ? 9.673 -8.015 -5.164 1.00 97.38 121 ARG A O 1
ATOM 912 N N . ALA A 1 122 ? 8.127 -9.370 -4.255 1.00 98.12 122 ALA A N 1
ATOM 913 C CA . ALA A 1 122 ? 8.310 -10.448 -5.218 1.00 98.12 122 ALA A CA 1
ATOM 914 C C . ALA A 1 122 ? 7.925 -9.992 -6.631 1.00 98.12 122 ALA A C 1
ATOM 916 O O . ALA A 1 122 ? 8.695 -10.220 -7.561 1.00 98.12 122 ALA A O 1
ATOM 917 N N . ALA A 1 123 ? 6.807 -9.274 -6.779 1.00 98.12 123 ALA A N 1
ATOM 918 C CA . ALA A 1 123 ? 6.410 -8.687 -8.055 1.00 98.12 123 ALA A CA 1
ATOM 919 C C . ALA A 1 123 ? 7.429 -7.646 -8.550 1.00 98.12 123 ALA A C 1
ATOM 921 O O . ALA A 1 123 ? 7.893 -7.732 -9.684 1.00 98.12 123 ALA A O 1
ATOM 922 N N . MET A 1 124 ? 7.865 -6.720 -7.685 1.00 97.62 124 MET A N 1
ATOM 923 C CA . MET A 1 124 ? 8.889 -5.720 -8.032 1.00 97.62 124 MET A CA 1
ATOM 924 C C . MET A 1 124 ? 10.202 -6.358 -8.507 1.00 97.62 124 MET A C 1
ATOM 926 O O . MET A 1 124 ? 10.760 -5.964 -9.531 1.00 97.62 124 MET A O 1
ATOM 930 N N . LEU A 1 125 ? 10.687 -7.372 -7.785 1.00 97.75 125 LEU A N 1
ATOM 931 C CA . LEU A 1 125 ? 11.887 -8.121 -8.154 1.00 97.75 125 LEU A CA 1
ATOM 932 C C . LEU A 1 125 ? 11.680 -8.922 -9.446 1.00 97.75 125 LEU A C 1
ATOM 934 O O . LEU A 1 125 ? 12.605 -9.059 -10.247 1.00 97.75 125 LEU A O 1
ATOM 938 N N . GLY A 1 126 ? 10.469 -9.438 -9.656 1.00 98.00 126 GLY A N 1
ATOM 939 C CA . GLY A 1 126 ? 10.058 -10.114 -10.879 1.00 98.00 126 GLY A CA 1
ATOM 940 C C . GLY A 1 126 ? 10.179 -9.214 -12.107 1.00 98.00 126 GLY A C 1
ATOM 941 O O . GLY A 1 126 ? 10.766 -9.653 -13.098 1.00 98.00 126 GLY A O 1
ATOM 942 N N . VAL A 1 127 ? 9.682 -7.973 -12.023 1.00 98.06 127 VAL A N 1
ATOM 943 C CA . VAL A 1 127 ? 9.825 -6.961 -13.085 1.00 98.06 127 VAL A CA 1
ATOM 944 C C . VAL A 1 127 ? 11.292 -6.617 -13.297 1.00 98.06 127 VAL A C 1
ATOM 946 O O . VAL A 1 127 ? 11.789 -6.704 -14.416 1.00 98.06 127 VAL A O 1
ATOM 949 N N . PHE A 1 128 ? 12.018 -6.296 -12.222 1.00 97.50 128 PHE A N 1
ATOM 950 C CA . PHE A 1 128 ? 13.428 -5.907 -12.302 1.00 97.50 128 PHE A CA 1
ATOM 951 C C . PHE A 1 128 ? 14.288 -6.946 -13.043 1.00 97.50 128 PHE A C 1
ATOM 953 O O . PHE A 1 128 ? 15.175 -6.599 -13.821 1.00 97.50 128 PHE A O 1
ATOM 960 N N . ARG A 1 129 ? 14.007 -8.238 -12.842 1.00 97.62 129 ARG A N 1
ATOM 961 C CA . ARG A 1 129 ? 14.710 -9.331 -13.527 1.00 97.62 129 ARG A CA 1
ATOM 962 C C . ARG A 1 129 ? 14.373 -9.438 -15.018 1.00 97.62 129 ARG A C 1
ATOM 964 O O . ARG A 1 129 ? 15.228 -9.898 -15.767 1.00 97.62 129 ARG A O 1
ATOM 971 N N . ARG A 1 130 ? 13.181 -9.021 -15.446 1.00 97.69 130 ARG A N 1
ATOM 972 C CA . ARG A 1 130 ? 12.686 -9.172 -16.827 1.00 97.69 130 ARG A CA 1
ATOM 973 C C . ARG A 1 130 ? 12.978 -7.982 -17.732 1.00 97.69 130 ARG A C 1
ATOM 975 O O . ARG A 1 130 ? 13.165 -8.175 -18.923 1.00 97.69 130 ARG A O 1
ATOM 982 N N . VAL A 1 131 ? 13.044 -6.777 -17.177 1.00 97.81 131 VAL A N 1
ATOM 983 C CA . VAL A 1 131 ? 13.288 -5.572 -17.977 1.00 97.81 131 VAL A CA 1
ATOM 984 C C . VAL A 1 131 ? 14.739 -5.475 -18.464 1.00 97.81 131 VAL A C 1
ATOM 986 O O . VAL A 1 131 ? 15.658 -6.066 -17.884 1.00 97.81 131 VAL A O 1
ATOM 989 N N . ASP A 1 132 ? 14.937 -4.698 -19.526 1.00 96.38 132 ASP A N 1
ATOM 990 C CA . ASP A 1 132 ? 16.242 -4.408 -20.114 1.00 96.38 132 ASP A CA 1
ATOM 991 C C . ASP A 1 132 ? 17.130 -3.534 -19.203 1.00 96.38 132 ASP A C 1
ATOM 993 O O . ASP A 1 132 ? 16.701 -2.983 -18.186 1.00 96.38 132 ASP A O 1
ATOM 997 N N . MET A 1 133 ? 18.415 -3.410 -19.549 1.00 96.94 133 MET A N 1
ATOM 998 C CA . MET A 1 133 ? 19.379 -2.669 -18.725 1.00 96.94 133 MET A CA 1
ATOM 999 C C . MET A 1 133 ? 19.032 -1.181 -18.536 1.00 96.94 133 MET A C 1
ATOM 1001 O O . MET A 1 133 ? 19.110 -0.718 -17.394 1.00 96.94 133 MET A O 1
ATOM 1005 N N . PRO A 1 134 ? 18.619 -0.425 -19.575 1.00 96.38 134 PRO A N 1
ATOM 1006 C CA . PRO A 1 134 ? 18.146 0.947 -19.399 1.00 96.38 134 PRO A CA 1
ATOM 1007 C C . PRO A 1 134 ? 17.010 1.065 -18.379 1.00 96.38 134 PRO A C 1
ATOM 1009 O O . PRO A 1 134 ? 17.062 1.929 -17.500 1.00 96.38 134 PRO A O 1
ATOM 1012 N N . THR A 1 135 ? 16.017 0.174 -18.439 1.00 96.50 135 THR A N 1
ATOM 1013 C CA . THR A 1 135 ? 14.903 0.177 -17.486 1.00 96.50 135 THR A CA 1
ATOM 1014 C C . THR A 1 135 ? 15.373 -0.214 -16.091 1.00 96.50 135 THR A C 1
ATOM 1016 O O . THR A 1 135 ? 15.022 0.472 -15.137 1.00 96.50 135 THR A O 1
ATOM 1019 N N . ARG A 1 136 ? 16.237 -1.230 -15.932 1.00 96.62 136 ARG A N 1
ATOM 1020 C CA . ARG A 1 136 ? 16.806 -1.593 -14.615 1.00 96.62 136 ARG A CA 1
ATOM 1021 C C . ARG A 1 136 ? 17.487 -0.411 -13.931 1.00 96.62 136 ARG A C 1
ATOM 1023 O O . ARG A 1 136 ? 17.257 -0.194 -12.743 1.00 96.62 136 ARG A O 1
ATOM 1030 N N . LEU A 1 137 ? 18.294 0.352 -14.671 1.00 95.50 137 LEU A N 1
ATOM 1031 C CA . LEU A 1 137 ? 18.966 1.546 -14.149 1.00 95.50 137 LEU A CA 1
ATOM 1032 C C . LEU A 1 137 ? 17.958 2.618 -13.720 1.00 95.50 137 LEU A C 1
ATOM 1034 O O . LEU A 1 137 ? 18.108 3.213 -12.654 1.00 95.50 137 LEU A O 1
ATOM 1038 N N . ALA A 1 138 ? 16.898 2.822 -14.504 1.00 94.19 138 ALA A N 1
ATOM 1039 C CA . ALA A 1 138 ? 15.835 3.753 -14.145 1.00 94.19 138 ALA A CA 1
ATOM 1040 C C . ALA A 1 138 ? 15.051 3.301 -12.896 1.00 94.19 138 ALA A C 1
ATOM 1042 O O . ALA A 1 138 ? 14.719 4.130 -12.050 1.00 94.19 138 ALA A O 1
ATOM 1043 N N . LEU A 1 139 ? 14.813 1.993 -12.724 1.00 93.88 139 LEU A N 1
ATOM 1044 C CA . LEU A 1 139 ? 14.092 1.451 -11.565 1.00 93.88 139 LEU A CA 1
ATOM 1045 C C . LEU A 1 139 ? 14.828 1.670 -10.233 1.00 93.88 139 LEU A C 1
ATOM 1047 O O . LEU A 1 139 ? 14.183 1.801 -9.193 1.00 93.88 139 LEU A O 1
ATOM 1051 N N . VAL A 1 140 ? 16.163 1.731 -10.246 1.00 93.88 140 VAL A N 1
ATOM 1052 C CA . VAL A 1 140 ? 16.980 1.945 -9.034 1.00 93.88 140 VAL A CA 1
ATOM 1053 C C . VAL A 1 140 ? 17.313 3.415 -8.769 1.00 93.88 140 VAL A C 1
ATOM 1055 O O . VAL A 1 140 ? 17.933 3.731 -7.756 1.00 93.88 140 VAL A O 1
ATOM 1058 N N . ALA A 1 141 ? 16.863 4.336 -9.625 1.00 90.06 141 ALA A N 1
ATOM 1059 C CA . ALA A 1 141 ? 17.194 5.760 -9.543 1.00 90.06 141 ALA A CA 1
ATOM 1060 C C . ALA A 1 141 ? 16.495 6.520 -8.392 1.00 90.06 141 ALA A C 1
ATOM 1062 O O . ALA A 1 141 ? 16.684 7.725 -8.248 1.00 90.06 141 ALA A O 1
ATOM 1063 N N . GLN A 1 142 ? 15.696 5.842 -7.556 1.00 90.88 142 GLN A N 1
ATOM 1064 C CA . GLN A 1 142 ? 14.937 6.438 -6.444 1.00 90.88 142 GLN A CA 1
ATOM 1065 C C . GLN A 1 142 ? 15.354 5.878 -5.062 1.00 90.88 142 GLN A C 1
ATOM 1067 O O . GLN A 1 142 ? 14.515 5.342 -4.328 1.00 90.88 142 GLN A O 1
ATOM 1072 N N . PRO A 1 143 ? 16.629 6.011 -4.638 1.00 89.19 143 PRO A N 1
ATOM 1073 C CA . PRO A 1 143 ? 17.122 5.411 -3.393 1.00 89.19 143 PRO A CA 1
ATOM 1074 C C . PRO A 1 143 ? 16.424 5.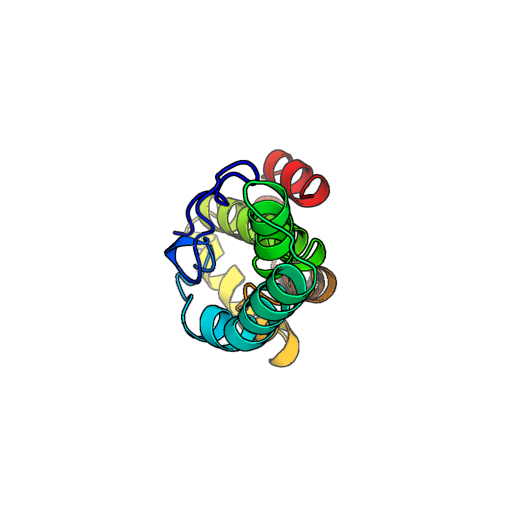964 -2.141 1.00 89.19 143 PRO A C 1
ATOM 1076 O O . PRO A 1 143 ? 16.164 5.225 -1.193 1.00 89.19 143 PRO A O 1
ATOM 1079 N N . ALA A 1 144 ? 16.031 7.242 -2.143 1.00 90.81 144 ALA A N 1
ATOM 1080 C CA . ALA A 1 144 ? 15.274 7.832 -1.040 1.00 90.81 144 ALA A CA 1
ATOM 1081 C C . ALA A 1 144 ? 13.894 7.170 -0.855 1.00 90.81 144 ALA A C 1
ATOM 1083 O O . ALA A 1 144 ? 13.421 7.021 0.272 1.00 90.81 144 ALA A O 1
ATOM 1084 N N . ALA A 1 145 ? 13.247 6.747 -1.947 1.00 90.81 145 ALA A N 1
ATOM 1085 C CA . ALA A 1 145 ? 11.977 6.032 -1.880 1.00 90.81 145 ALA A CA 1
ATOM 1086 C C . ALA A 1 145 ? 12.155 4.620 -1.301 1.00 90.81 145 ALA A C 1
ATOM 1088 O O . ALA A 1 145 ? 11.339 4.194 -0.485 1.00 90.81 145 ALA A O 1
ATOM 1089 N N . LEU A 1 146 ? 13.256 3.944 -1.644 1.00 91.25 146 LEU A N 1
ATOM 1090 C CA . LEU A 1 146 ? 13.623 2.651 -1.063 1.00 91.25 146 LEU A CA 1
ATOM 1091 C C . LEU A 1 146 ? 13.862 2.752 0.451 1.00 91.25 146 LEU A C 1
ATOM 1093 O O . LEU A 1 146 ? 13.323 1.951 1.213 1.00 91.25 146 LEU A O 1
ATOM 1097 N N . VAL A 1 147 ? 14.612 3.761 0.906 1.00 92.31 147 VAL A N 1
ATOM 1098 C CA . VAL A 1 147 ? 14.851 3.992 2.342 1.00 92.31 147 VAL A CA 1
ATOM 1099 C C . VAL A 1 147 ? 13.531 4.209 3.091 1.00 92.31 147 VAL A C 1
ATOM 1101 O O . VAL A 1 147 ? 13.315 3.601 4.141 1.00 92.31 147 VAL A O 1
ATOM 1104 N N . ARG A 1 148 ? 12.607 5.007 2.534 1.00 92.12 148 ARG A N 1
ATOM 1105 C CA . ARG A 1 148 ? 11.267 5.200 3.119 1.00 92.12 148 ARG A CA 1
ATOM 1106 C C . ARG A 1 148 ? 10.466 3.897 3.188 1.00 92.12 148 ARG A C 1
ATOM 1108 O O . ARG A 1 148 ? 9.857 3.629 4.219 1.00 92.12 148 ARG A O 1
ATOM 1115 N N . ALA A 1 149 ? 10.497 3.073 2.139 1.00 92.25 149 ALA A N 1
ATOM 1116 C CA . ALA A 1 149 ? 9.802 1.784 2.125 1.00 92.25 149 ALA A CA 1
ATOM 1117 C C . ALA A 1 149 ? 10.344 0.811 3.186 1.00 92.25 149 ALA A C 1
ATOM 1119 O O . ALA A 1 149 ? 9.571 0.124 3.855 1.00 92.25 149 ALA A O 1
ATOM 1120 N N . LEU A 1 150 ? 11.664 0.785 3.392 1.00 91.12 150 LEU A N 1
ATOM 1121 C CA . LEU A 1 150 ? 12.309 -0.022 4.433 1.00 91.12 150 LEU A CA 1
ATOM 1122 C C . LEU A 1 150 ? 11.972 0.465 5.853 1.00 91.12 150 LEU A C 1
ATOM 1124 O O . LEU A 1 150 ? 11.877 -0.347 6.774 1.00 91.12 150 LEU A O 1
ATOM 1128 N N . GLY A 1 151 ? 11.777 1.776 6.023 1.00 88.50 151 GLY A N 1
ATOM 1129 C CA . GLY A 1 151 ? 11.451 2.418 7.298 1.00 88.50 151 GLY A CA 1
ATOM 1130 C C . GLY A 1 151 ? 9.966 2.425 7.679 1.00 88.50 151 GLY A C 1
ATOM 1131 O O . GLY A 1 151 ? 9.650 2.836 8.794 1.00 88.50 151 GLY A O 1
ATOM 1132 N N . ALA A 1 152 ? 9.059 1.983 6.801 1.00 87.69 152 ALA A N 1
ATOM 1133 C CA . ALA A 1 152 ? 7.616 2.008 7.048 1.00 87.69 152 ALA A CA 1
ATOM 1134 C C . ALA A 1 152 ? 7.224 1.142 8.266 1.00 87.69 152 ALA A C 1
ATOM 1136 O O . ALA A 1 152 ? 7.557 -0.046 8.334 1.00 87.69 152 ALA A O 1
ATOM 1137 N N . ARG A 1 153 ? 6.526 1.739 9.240 1.00 81.19 153 ARG A N 1
ATOM 1138 C CA . ARG A 1 153 ? 6.129 1.134 10.526 1.00 81.19 153 ARG A CA 1
ATOM 1139 C C . ARG A 1 153 ? 4.797 1.675 10.991 1.00 81.19 153 ARG A C 1
ATOM 1141 O O . ARG A 1 153 ? 4.460 2.816 10.632 1.00 81.19 153 ARG A O 1
#

Mean predicted aligned error: 3.44 Å

pLDDT: mean 94.08, std 5.57, range [61.22, 98.56]

Sequence (153 aa):
MGGSLPARTTRVVGFGAAAGFVHPVTGYSVAASLRAATRVANEIVQQLSRGTAGTDLSLAVWGAVWPKHSVRARGWHDMGLAVLSALPPRLIGGFFDAFFELPQAQWSAYLRIDSEPAEVRAAMLGVFRRVDMPTRLALVAQPAALVRALGAR

Foldseek 3Di:
DFDDADDLQDQDADAWSRRRCQQLPPRDTVVVRVVLVVQLVVQLVVCVVVVHDGRRSSNSSNCSRAPQQLLLLSLLSQLVNVLLVQDDPVQNVQLVVQLVPPDPQLSVLCSGSRHGNVSVVVSVVSSLVRGDPVSVVSSCPCVVSVVSSVVGD

Solvent-accessible surface area (backbone atoms only — not comparable to full-atom values): 8110 Å² total; per-residue (Å²): 99,29,78,69,74,66,71,74,84,43,72,71,71,59,63,36,61,73,37,32,40,20,21,45,75,80,54,53,23,66,71,56,30,61,70,40,44,64,56,30,52,50,42,50,52,54,35,51,75,71,67,47,54,68,62,62,34,21,43,52,36,42,44,40,70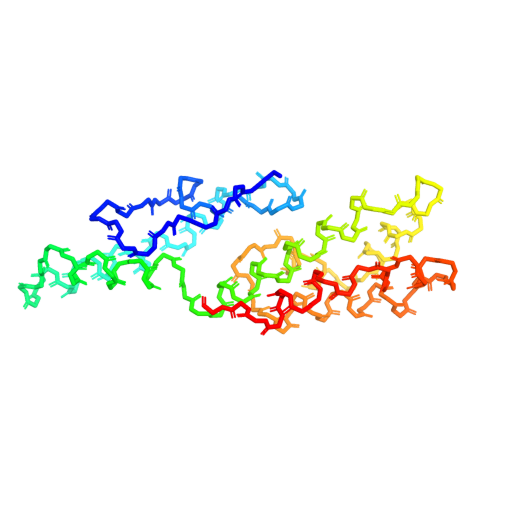,51,39,63,54,33,40,26,21,42,24,45,40,51,28,52,38,54,32,61,73,69,49,57,76,89,48,49,60,55,49,51,52,32,40,70,70,40,61,66,74,37,43,58,36,46,76,38,54,75,31,55,43,66,46,39,49,48,30,55,52,51,28,54,72,61,37,55,70,73,50,42,55,52,62,62,70,46,60,71,40,51,53,51,22,74,64,39,112

Nearest PDB structures (foldseek):
  7e58-assembly1_A  TM=2.605E-01  e=7.140E+00  Homo sapiens
  6ytk-assembly1_A  TM=1.467E-01  e=5.204E+00  Homo sapiens

Radius of gyration: 17.28 Å; Cα contacts (8 Å, |Δi|>4): 193; chains: 1; bounding box: 36×26×52 Å

Secondary structure (DSSP, 8-state):
---PPPPTT-SS---GGGGT-S-TTT---HHHHHHHHHHHHHHHHHHHHTT--HHHHHHHHHHHHS-HHHHHHHHHHHHHHHHHHTS-HHHHHHHHHHHHTS-HHHHHHHT-TTS-HHHHHHHHHHHHHHS-HHHHHHHTS-HHHHHHHHH--